Protein AF-A0A1S9CUL9-F1 (afdb_monomer)

Sequence (67 aa):
MHFKTDNKGLFASSLEQFSSEQWLLKNVTLDLHNDSRISDNIMTEYEKKFSELGFTINRLEAIPNKK

Structure (mmCIF, N/CA/C/O backbone):
data_AF-A0A1S9CUL9-F1
#
_entry.id   AF-A0A1S9CUL9-F1
#
loop_
_atom_site.group_PDB
_atom_site.id
_atom_site.type_symbol
_atom_site.label_atom_id
_atom_site.label_alt_id
_atom_site.label_comp_id
_atom_site.label_asym_id
_atom_site.label_entity_id
_atom_site.label_seq_id
_atom_site.pdbx_PDB_ins_code
_atom_site.Cartn_x
_atom_site.Cartn_y
_atom_site.Cartn_z
_atom_site.occupancy
_atom_site.B_iso_or_equiv
_atom_site.auth_seq_id
_atom_site.auth_comp_id
_atom_sit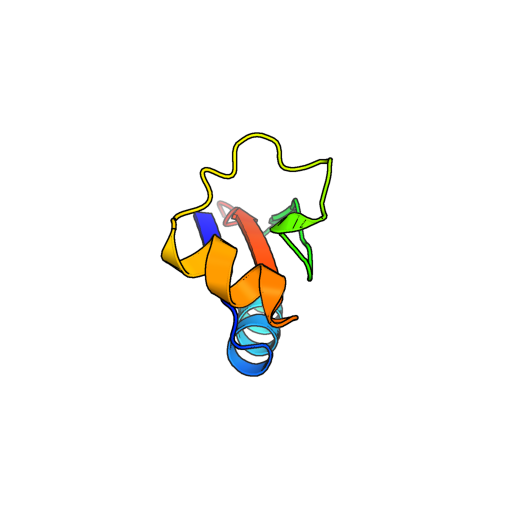e.auth_asym_id
_atom_site.auth_atom_id
_atom_site.pdbx_PDB_model_num
ATOM 1 N N . MET A 1 1 ? -2.741 9.112 6.813 1.00 90.06 1 MET A N 1
ATOM 2 C CA . MET A 1 1 ? -1.397 8.604 6.473 1.00 90.06 1 MET A CA 1
ATOM 3 C C . MET A 1 1 ? -1.436 8.065 5.056 1.00 90.06 1 MET A C 1
ATOM 5 O O . MET A 1 1 ? -2.384 7.363 4.728 1.00 90.06 1 MET A O 1
ATOM 9 N N . HIS A 1 2 ? -0.449 8.403 4.228 1.00 93.38 2 HIS A N 1
ATOM 10 C CA . HIS A 1 2 ? -0.326 7.868 2.870 1.00 93.38 2 HIS A CA 1
ATOM 11 C C . HIS A 1 2 ? 0.737 6.774 2.877 1.00 93.38 2 HIS A C 1
ATOM 13 O O . HIS A 1 2 ? 1.843 7.008 3.359 1.00 93.38 2 HIS A O 1
ATOM 19 N N . PHE A 1 3 ? 0.401 5.596 2.362 1.00 94.38 3 PHE A N 1
ATOM 20 C CA . PHE A 1 3 ? 1.315 4.463 2.290 1.00 94.38 3 PHE A CA 1
ATOM 21 C C . PHE A 1 3 ? 1.365 3.945 0.856 1.00 94.38 3 PHE A C 1
ATOM 23 O O . PHE A 1 3 ? 0.316 3.700 0.258 1.00 94.38 3 PHE A O 1
ATOM 30 N N . LYS A 1 4 ? 2.572 3.794 0.304 1.00 92.69 4 LYS A N 1
ATOM 31 C CA . LYS A 1 4 ? 2.801 3.178 -1.004 1.00 92.69 4 LYS A CA 1
ATOM 32 C C . LYS A 1 4 ? 4.004 2.243 -0.959 1.00 92.69 4 LYS A C 1
ATOM 34 O O . LYS A 1 4 ? 4.999 2.562 -0.314 1.00 92.69 4 LYS A O 1
ATOM 39 N N . THR A 1 5 ? 3.903 1.097 -1.625 1.00 92.50 5 THR A N 1
ATOM 40 C CA . THR A 1 5 ? 4.986 0.113 -1.734 1.00 92.50 5 THR A CA 1
ATOM 41 C C . THR A 1 5 ? 4.795 -0.781 -2.960 1.00 92.50 5 THR A C 1
ATOM 43 O O . THR A 1 5 ? 3.678 -1.149 -3.327 1.00 92.50 5 THR A O 1
ATOM 46 N N . ASP A 1 6 ? 5.904 -1.150 -3.585 1.00 91.00 6 ASP A N 1
ATOM 47 C CA . ASP A 1 6 ? 6.023 -2.161 -4.637 1.00 91.00 6 ASP A CA 1
ATOM 48 C C . ASP A 1 6 ? 6.054 -3.601 -4.077 1.00 91.00 6 ASP A C 1
ATOM 50 O O . ASP A 1 6 ? 5.831 -4.573 -4.801 1.00 91.00 6 ASP A O 1
ATOM 54 N N . ASN A 1 7 ? 6.255 -3.768 -2.765 1.00 93.38 7 ASN A N 1
ATOM 55 C CA . ASN A 1 7 ? 6.256 -5.072 -2.114 1.00 93.38 7 ASN A CA 1
ATOM 56 C C . ASN A 1 7 ? 4.832 -5.516 -1.734 1.00 93.38 7 ASN A C 1
ATOM 58 O O . ASN A 1 7 ? 4.239 -5.043 -0.762 1.00 93.38 7 ASN A O 1
ATOM 62 N N . LYS A 1 8 ? 4.303 -6.500 -2.470 1.00 92.44 8 LYS A N 1
ATOM 63 C CA . LYS A 1 8 ? 2.952 -7.049 -2.259 1.00 92.44 8 LYS A CA 1
ATOM 64 C C . LYS A 1 8 ? 2.746 -7.669 -0.871 1.00 92.44 8 LYS A C 1
ATOM 66 O O . LYS A 1 8 ? 1.664 -7.530 -0.309 1.00 92.44 8 LYS A O 1
ATOM 71 N N . GLY A 1 9 ? 3.762 -8.329 -0.310 1.00 96.19 9 GLY A N 1
ATOM 72 C CA . GLY A 1 9 ? 3.674 -8.953 1.016 1.00 96.19 9 GLY A CA 1
ATOM 73 C C . GLY A 1 9 ? 3.589 -7.913 2.132 1.00 96.19 9 GLY A C 1
ATOM 74 O O . GLY A 1 9 ? 2.735 -8.011 3.011 1.00 96.19 9 GLY A O 1
ATOM 75 N N . LEU A 1 10 ? 4.414 -6.866 2.040 1.00 96.50 10 LEU A N 1
ATOM 76 C CA . LEU A 1 10 ? 4.352 -5.735 2.964 1.00 96.50 10 LEU A CA 1
ATOM 77 C C . LEU A 1 10 ? 3.005 -5.007 2.860 1.00 96.50 10 LEU A C 1
ATOM 79 O O . LEU A 1 10 ? 2.427 -4.637 3.882 1.00 96.50 10 LEU A O 1
ATOM 83 N N . PHE A 1 11 ? 2.485 -4.830 1.642 1.00 97.12 11 PHE A N 1
ATOM 84 C CA . PHE A 1 11 ? 1.188 -4.194 1.426 1.00 97.12 11 PHE A CA 1
ATOM 85 C C . PHE A 1 11 ? 0.038 -4.984 2.059 1.00 97.12 11 PHE A C 1
ATOM 87 O O . PHE A 1 11 ? -0.773 -4.403 2.779 1.00 97.12 11 PHE A O 1
ATOM 94 N N . ALA A 1 12 ? -0.000 -6.303 1.848 1.00 97.25 12 ALA A N 1
ATOM 95 C CA . ALA A 1 12 ? -1.009 -7.179 2.439 1.00 97.25 12 ALA A CA 1
ATOM 96 C C . ALA A 1 12 ? -0.967 -7.149 3.976 1.00 97.25 12 ALA A C 1
ATOM 98 O O . ALA A 1 12 ? -1.988 -6.892 4.609 1.00 97.25 12 ALA A O 1
ATOM 99 N N . SER A 1 13 ? 0.222 -7.305 4.570 1.00 97.69 13 SER A N 1
ATOM 100 C CA . SER A 1 13 ? 0.394 -7.245 6.028 1.00 97.69 13 SER A CA 1
ATOM 101 C C . SER A 1 13 ? -0.027 -5.888 6.608 1.00 97.69 13 SER A C 1
ATOM 103 O O . SER A 1 13 ? -0.659 -5.826 7.662 1.00 97.69 13 SER A O 1
ATOM 105 N N . SER A 1 14 ? 0.248 -4.796 5.890 1.00 97.12 14 SER A N 1
ATOM 106 C CA . SER A 1 14 ? -0.155 -3.448 6.306 1.00 97.12 14 SER A CA 1
ATOM 107 C C . SER A 1 14 ? -1.679 -3.265 6.271 1.00 97.12 14 SER A C 1
ATOM 109 O O . SER A 1 14 ? -2.245 -2.678 7.190 1.00 97.12 14 SER A O 1
ATOM 111 N N . LEU A 1 15 ? -2.366 -3.787 5.245 1.00 96.88 15 LEU A N 1
ATOM 112 C CA . LEU A 1 15 ? -3.834 -3.771 5.169 1.00 96.88 15 LEU A CA 1
ATOM 113 C C . LEU A 1 15 ? -4.470 -4.513 6.350 1.00 96.88 15 LEU A C 1
ATOM 115 O O . LEU A 1 15 ? -5.400 -3.990 6.967 1.00 96.88 15 LEU A O 1
ATOM 119 N N . GLU A 1 16 ? -3.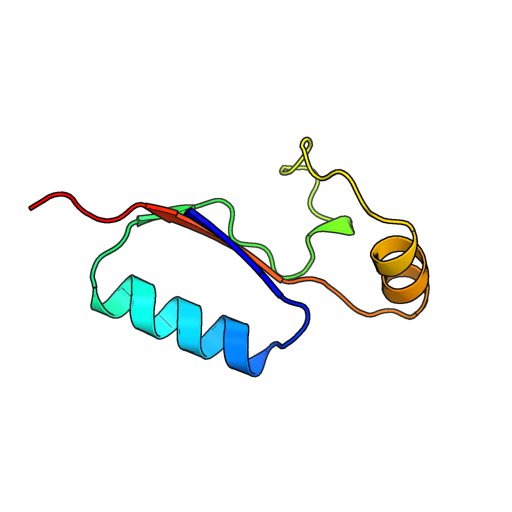954 -5.701 6.672 1.00 97.19 16 GLU A N 1
ATOM 120 C CA . GLU A 1 16 ? -4.412 -6.490 7.820 1.00 97.19 16 GLU A CA 1
ATOM 121 C C . GLU A 1 16 ? -4.237 -5.716 9.126 1.00 97.19 16 GLU A C 1
ATOM 123 O O . GLU A 1 16 ? -5.187 -5.594 9.902 1.00 97.19 16 GLU A O 1
ATOM 128 N N . GLN A 1 17 ? -3.059 -5.122 9.338 1.00 96.50 17 GLN A N 1
ATOM 129 C CA . GLN A 1 17 ? -2.776 -4.341 10.536 1.00 96.50 17 GLN A CA 1
ATOM 130 C C . GLN A 1 17 ? -3.730 -3.147 10.671 1.00 96.50 17 GLN A C 1
ATOM 132 O O . GLN A 1 17 ? -4.400 -3.016 11.697 1.00 96.50 17 GLN A O 1
ATOM 137 N N . PHE A 1 18 ? -3.857 -2.307 9.640 1.00 95.81 18 PHE A N 1
ATOM 138 C CA . PHE A 1 18 ? -4.741 -1.137 9.695 1.00 95.81 18 PHE A CA 1
ATOM 139 C C . PHE A 1 18 ? -6.205 -1.529 9.913 1.00 95.81 18 PHE A C 1
ATOM 141 O O . PHE A 1 18 ? -6.912 -0.875 10.682 1.00 95.81 18 PHE A O 1
ATOM 148 N N . SER A 1 19 ? -6.655 -2.614 9.280 1.00 94.31 19 SER A N 1
ATOM 149 C CA . SER A 1 19 ? -7.999 -3.144 9.499 1.00 94.31 19 SER A CA 1
ATOM 150 C C . SER A 1 19 ? -8.186 -3.647 10.935 1.00 94.31 19 SER A C 1
ATOM 152 O O . SER A 1 19 ? -9.243 -3.415 11.522 1.00 94.31 19 SER A O 1
ATOM 154 N N . SER A 1 20 ? -7.178 -4.306 11.518 1.00 96.12 20 SER A N 1
ATOM 155 C CA . SER A 1 20 ? -7.221 -4.810 12.900 1.00 96.12 20 SER A CA 1
ATOM 156 C C . SER A 1 20 ? -7.330 -3.680 13.929 1.00 96.12 20 SER A C 1
ATOM 158 O O . SER A 1 20 ? -8.051 -3.796 14.919 1.00 96.12 20 SER A O 1
ATOM 160 N N . GLU A 1 21 ? -6.693 -2.544 13.645 1.00 94.94 21 GLU A N 1
ATOM 161 C CA . GLU A 1 21 ? -6.748 -1.335 14.464 1.00 94.94 21 GLU A CA 1
ATOM 162 C C . GLU A 1 21 ? -7.999 -0.477 14.182 1.00 94.94 21 GLU A C 1
ATOM 164 O O . GLU A 1 21 ? -8.157 0.600 14.758 1.00 94.94 21 GLU A O 1
ATOM 169 N N . GLN A 1 22 ? -8.904 -0.938 13.309 1.00 95.38 22 GLN A N 1
ATOM 170 C CA . GLN A 1 22 ? -10.123 -0.230 12.898 1.00 95.38 22 GLN A CA 1
ATOM 171 C C . GLN A 1 22 ? -9.854 1.132 12.242 1.00 95.38 22 GLN A C 1
ATOM 173 O O . GLN A 1 22 ? -10.670 2.052 12.341 1.00 95.38 22 GLN A O 1
ATOM 178 N N . TRP A 1 23 ? -8.716 1.284 11.564 1.00 96.19 23 TRP A N 1
ATOM 179 C CA . TRP A 1 23 ? -8.452 2.477 10.768 1.00 96.19 23 TRP A CA 1
ATOM 180 C C . TRP A 1 23 ? -9.345 2.472 9.527 1.00 96.19 23 TRP A C 1
ATOM 182 O O . TRP A 1 23 ? -9.610 1.434 8.919 1.00 96.19 23 TRP A O 1
ATOM 192 N N . LEU A 1 24 ? -9.782 3.657 9.108 1.00 95.88 24 LEU A N 1
ATOM 193 C CA . LEU A 1 24 ? -10.513 3.812 7.860 1.00 95.88 24 LEU A CA 1
ATOM 194 C C . LEU A 1 24 ? -9.527 3.811 6.691 1.00 95.88 24 LEU A C 1
ATOM 196 O O . LEU A 1 24 ? -8.680 4.700 6.5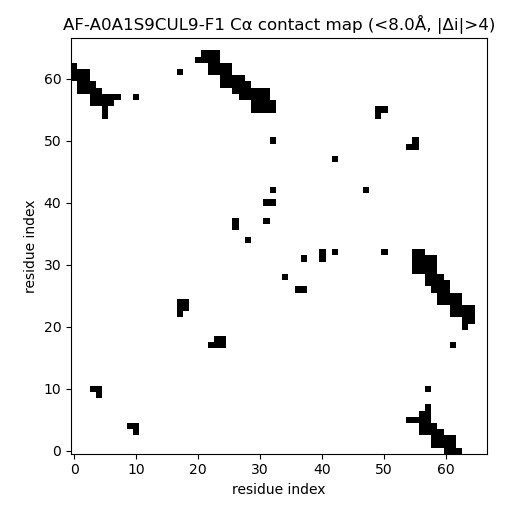80 1.00 95.88 24 LEU A O 1
ATOM 200 N N . LEU A 1 25 ? -9.670 2.828 5.806 1.00 95.94 25 LEU A N 1
ATOM 201 C CA . LEU A 1 25 ? -8.904 2.721 4.570 1.00 95.94 25 LEU A CA 1
ATOM 202 C C . LEU A 1 25 ? -9.634 3.423 3.419 1.00 95.94 25 LEU A C 1
ATOM 204 O O . LEU A 1 25 ? -10.823 3.202 3.193 1.00 95.94 25 LEU A O 1
ATOM 208 N N . LYS A 1 26 ? -8.917 4.264 2.675 1.00 94.44 26 LYS A N 1
ATOM 209 C CA . LYS A 1 26 ? -9.399 4.985 1.489 1.00 94.44 26 LYS A CA 1
ATOM 210 C C . LYS A 1 26 ? -8.399 4.874 0.345 1.00 94.44 26 LYS A C 1
ATOM 212 O O . LYS A 1 26 ? -7.228 4.577 0.568 1.00 94.44 26 LYS A O 1
ATOM 217 N N . ASN A 1 27 ? -8.871 5.132 -0.877 1.00 93.56 27 ASN A N 1
ATOM 218 C CA . ASN A 1 27 ? -8.043 5.236 -2.086 1.00 93.56 27 ASN A CA 1
ATOM 219 C C . ASN A 1 27 ? -7.048 4.070 -2.240 1.00 93.56 27 ASN A C 1
ATOM 221 O O . ASN A 1 27 ? -5.870 4.276 -2.538 1.00 93.56 27 ASN A O 1
ATOM 225 N N . VAL A 1 28 ? -7.532 2.850 -1.977 1.00 95.06 28 VAL A N 1
ATOM 226 C CA . VAL A 1 28 ? -6.750 1.617 -2.103 1.00 95.06 28 VAL A CA 1
ATOM 227 C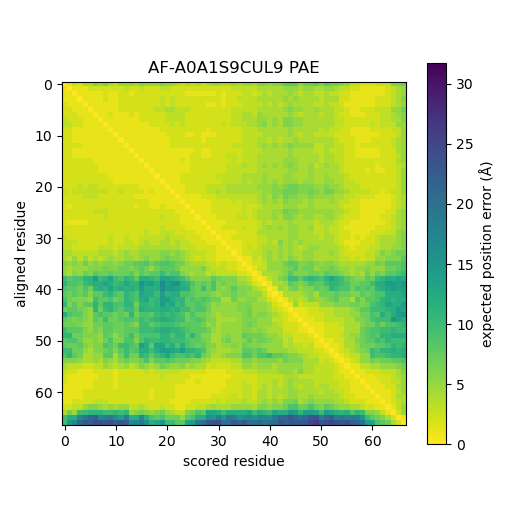 C . VAL A 1 28 ? -6.63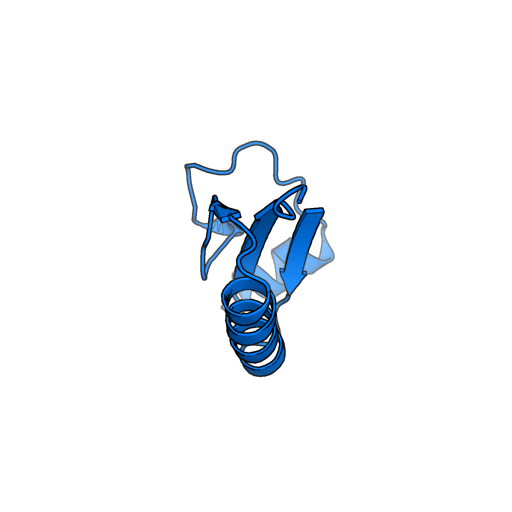0 1.258 -3.581 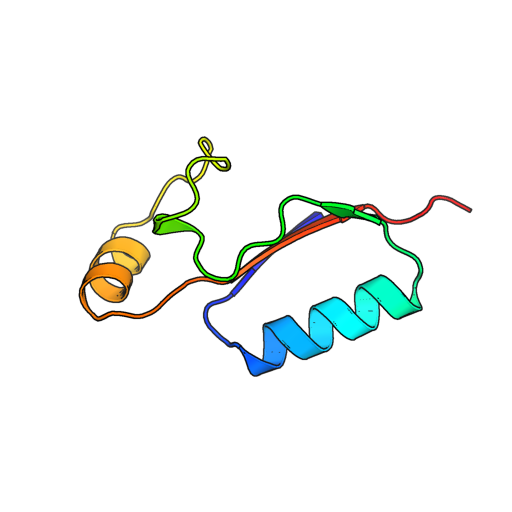1.00 95.06 28 VAL A C 1
ATOM 229 O O . VAL A 1 28 ? -7.637 1.169 -4.291 1.00 95.06 28 VAL A O 1
ATOM 232 N N . THR A 1 29 ? -5.399 1.042 -4.031 1.00 94.06 29 THR A N 1
ATOM 233 C CA . THR A 1 29 ? -5.074 0.598 -5.386 1.00 94.06 29 THR A CA 1
ATOM 234 C C . THR A 1 29 ? -3.885 -0.353 -5.378 1.00 94.06 29 THR A C 1
ATOM 236 O O . THR A 1 29 ? -2.975 -0.220 -4.558 1.00 94.06 29 THR A O 1
ATOM 239 N N . LEU A 1 30 ? -3.904 -1.316 -6.298 1.00 93.25 30 LEU A N 1
ATOM 240 C CA . LEU A 1 30 ? -2.792 -2.237 -6.556 1.00 93.25 30 LEU A CA 1
ATOM 241 C C . LEU A 1 30 ? -1.895 -1.764 -7.710 1.00 93.25 30 LEU A C 1
ATOM 243 O O . LEU A 1 30 ? -0.880 -2.388 -8.024 1.00 93.25 30 LEU A O 1
ATOM 247 N N . ASP A 1 31 ? -2.295 -0.668 -8.350 1.00 91.12 31 ASP A N 1
ATOM 248 C CA . ASP A 1 31 ? -1.588 -0.057 -9.458 1.00 91.12 31 ASP A CA 1
ATOM 249 C C . ASP A 1 31 ? -1.789 1.458 -9.426 1.00 91.12 31 ASP A C 1
ATOM 251 O O . ASP A 1 31 ? -2.719 2.022 -10.003 1.00 91.12 31 ASP A O 1
ATOM 255 N N . LEU A 1 32 ? -0.914 2.119 -8.677 1.00 90.50 32 LEU A N 1
ATOM 256 C CA . LEU A 1 32 ? -0.924 3.560 -8.485 1.00 90.50 32 LEU A CA 1
ATOM 257 C C . LEU A 1 32 ? -0.754 4.332 -9.797 1.00 90.50 32 LEU A C 1
ATOM 259 O O . LEU A 1 32 ? -1.323 5.410 -9.936 1.00 90.50 32 LEU A O 1
ATOM 263 N N . HIS A 1 33 ? 0.028 3.816 -10.744 1.00 85.81 33 HIS A N 1
ATOM 264 C CA . HIS A 1 33 ? 0.333 4.544 -11.975 1.00 85.81 33 HIS A CA 1
ATOM 265 C C . HIS A 1 33 ? -0.825 4.521 -12.970 1.00 85.81 33 HIS A C 1
ATOM 267 O O . HIS A 1 33 ? -0.963 5.460 -13.750 1.00 85.81 33 HIS A O 1
ATOM 273 N N . ASN A 1 34 ? -1.673 3.493 -12.904 1.00 86.31 34 ASN A N 1
ATOM 274 C CA . ASN A 1 34 ? -2.841 3.356 -13.772 1.00 86.31 34 ASN A CA 1
ATOM 275 C C . ASN A 1 34 ? -4.166 3.762 -13.100 1.00 86.31 34 ASN A C 1
ATOM 277 O O . ASN A 1 34 ? -5.219 3.714 -13.737 1.00 86.31 34 ASN A O 1
ATOM 281 N N . ASP A 1 35 ? -4.151 4.188 -11.833 1.00 86.75 35 ASP A N 1
ATOM 282 C CA . ASP A 1 35 ? -5.361 4.619 -11.131 1.00 86.75 35 ASP A CA 1
ATOM 283 C C . ASP A 1 35 ? -5.695 6.092 -11.401 1.00 86.75 35 ASP A C 1
ATOM 285 O O . ASP A 1 35 ? -5.166 7.010 -10.771 1.00 86.75 35 ASP A O 1
ATOM 289 N N . SER A 1 36 ? -6.661 6.319 -12.293 1.00 83.56 36 SER A N 1
ATOM 290 C CA . SER A 1 36 ? -7.129 7.656 -12.674 1.00 83.56 36 SER A CA 1
ATOM 291 C C . SER A 1 36 ? -7.750 8.465 -11.528 1.00 83.56 36 SER A C 1
ATOM 293 O O . SER A 1 36 ? -7.983 9.662 -11.684 1.00 83.56 36 SER A O 1
ATOM 295 N N . ARG A 1 37 ? -8.063 7.838 -10.384 1.00 85.38 37 ARG A N 1
ATOM 296 C CA . ARG A 1 37 ? -8.611 8.525 -9.201 1.00 85.38 37 ARG A CA 1
ATOM 297 C C . ARG A 1 37 ? -7.529 9.262 -8.412 1.00 85.38 37 ARG A C 1
ATOM 299 O O . ARG A 1 37 ? -7.861 10.103 -7.581 1.00 85.38 37 ARG A O 1
ATOM 306 N N . ILE A 1 38 ? -6.253 8.944 -8.642 1.00 80.75 38 ILE A N 1
ATOM 307 C CA . ILE A 1 38 ? -5.122 9.486 -7.886 1.00 80.75 38 ILE A CA 1
ATOM 308 C C . ILE A 1 38 ? -4.331 10.443 -8.778 1.00 80.75 38 ILE A C 1
ATOM 310 O O . ILE A 1 38 ? -3.324 10.087 -9.380 1.00 80.75 38 ILE A O 1
ATOM 314 N N . SER A 1 39 ? -4.795 11.690 -8.852 1.00 71.12 39 SER A N 1
ATOM 315 C CA . SER A 1 39 ? -4.191 12.732 -9.694 1.00 71.12 39 SER A CA 1
ATOM 316 C C . SER A 1 39 ? -2.965 13.413 -9.076 1.00 71.12 39 SER A C 1
ATOM 318 O O . SER A 1 39 ? -2.221 14.076 -9.787 1.00 71.12 39 SER A O 1
ATOM 320 N N . ASP A 1 40 ? -2.752 13.267 -7.766 1.00 70.56 40 ASP A N 1
ATOM 321 C CA . ASP A 1 40 ? -1.666 13.924 -7.016 1.00 70.56 40 ASP A CA 1
ATOM 322 C C . ASP A 1 40 ? -0.413 13.035 -6.874 1.00 70.56 40 ASP A C 1
ATOM 324 O O . ASP A 1 40 ? 0.378 13.153 -5.938 1.00 70.56 40 ASP A O 1
ATOM 328 N N . ASN A 1 41 ? -0.242 12.064 -7.774 1.00 75.50 41 ASN A N 1
ATOM 329 C CA . ASN A 1 41 ? 0.938 11.211 -7.769 1.00 75.50 41 ASN A CA 1
ATOM 330 C C . ASN A 1 41 ? 2.048 11.834 -8.622 1.00 75.50 41 ASN A C 1
ATOM 332 O O . ASN A 1 41 ? 2.077 11.669 -9.842 1.00 75.50 41 ASN A O 1
ATOM 336 N N . ILE A 1 42 ? 2.993 12.516 -7.975 1.00 75.50 42 ILE A N 1
ATOM 337 C CA . ILE A 1 42 ? 4.242 12.919 -8.626 1.00 75.50 42 ILE A CA 1
ATOM 338 C C . ILE A 1 42 ? 5.123 11.675 -8.749 1.00 75.50 42 ILE A C 1
ATOM 340 O O . ILE A 1 42 ? 5.767 11.250 -7.789 1.00 75.50 42 ILE A O 1
ATOM 344 N N . MET A 1 43 ? 5.111 11.079 -9.939 1.00 77.75 43 MET A N 1
ATOM 345 C CA . MET A 1 43 ? 5.952 9.937 -10.273 1.00 77.75 43 MET A CA 1
ATOM 346 C C . MET A 1 43 ? 7.411 10.381 -10.367 1.00 77.75 43 MET A C 1
ATOM 348 O O . MET A 1 43 ? 7.752 11.299 -11.113 1.00 77.75 43 MET A O 1
ATOM 352 N N . THR A 1 44 ? 8.282 9.716 -9.619 1.00 80.00 44 THR A N 1
ATOM 353 C CA . THR A 1 44 ? 9.727 9.917 -9.754 1.00 80.00 44 THR A CA 1
ATOM 354 C C . THR A 1 44 ? 10.263 9.207 -11.002 1.00 80.00 44 THR A C 1
ATOM 356 O O . THR A 1 44 ? 9.674 8.243 -11.493 1.00 80.00 44 THR A O 1
ATOM 359 N N . GLU A 1 45 ? 11.430 9.625 -11.494 1.00 79.81 45 GLU A N 1
ATOM 360 C CA . GLU A 1 45 ? 12.102 8.963 -12.628 1.00 79.81 45 GLU A CA 1
ATOM 361 C C . GLU A 1 45 ? 12.403 7.477 -12.371 1.00 79.81 45 GLU A C 1
ATOM 363 O O . GLU A 1 45 ? 12.441 6.672 -13.302 1.00 79.81 45 GLU A O 1
ATOM 368 N N . TYR A 1 46 ? 12.600 7.099 -11.105 1.00 78.88 46 TYR A N 1
ATOM 369 C CA . TYR A 1 46 ? 12.752 5.702 -10.715 1.00 78.88 46 TYR A CA 1
ATOM 370 C C . TYR A 1 46 ? 11.444 4.934 -10.939 1.00 78.88 46 TYR A C 1
ATOM 372 O O . TYR A 1 46 ? 11.426 3.953 -11.673 1.00 78.88 46 TYR A O 1
ATOM 380 N N . GLU A 1 47 ? 10.330 5.417 -10.388 1.00 75.12 47 GLU A N 1
ATOM 381 C CA . GLU A 1 47 ? 9.018 4.768 -10.521 1.00 75.12 47 GLU A CA 1
ATOM 382 C C . GLU A 1 47 ? 8.575 4.651 -11.988 1.00 75.12 47 GLU A C 1
ATOM 384 O O . GLU A 1 47 ? 8.018 3.629 -12.379 1.00 75.12 47 GLU A O 1
ATOM 389 N N . LYS A 1 48 ? 8.912 5.637 -12.831 1.00 78.50 48 LYS A N 1
ATOM 390 C CA . LYS A 1 48 ? 8.635 5.593 -14.273 1.00 78.50 48 LYS A CA 1
ATOM 391 C C . LYS A 1 48 ? 9.307 4.408 -14.968 1.00 78.50 48 LYS A C 1
ATOM 393 O O . LYS A 1 48 ? 8.635 3.635 -15.645 1.00 78.50 48 LYS A O 1
ATOM 398 N N . LYS A 1 49 ? 10.615 4.224 -14.752 1.00 80.44 49 LYS A N 1
ATOM 399 C CA . LYS A 1 49 ? 11.376 3.109 -15.342 1.00 80.44 49 LYS A CA 1
ATOM 400 C C . LYS A 1 49 ? 10.859 1.748 -14.882 1.00 80.44 49 LYS A C 1
ATOM 402 O O . LYS A 1 49 ? 10.841 0.804 -15.660 1.00 80.44 49 LYS A O 1
ATOM 407 N N . PHE A 1 50 ? 10.454 1.635 -13.619 1.00 77.00 50 PHE A N 1
ATOM 408 C CA . PHE A 1 50 ? 9.955 0.377 -13.062 1.00 77.00 50 PHE A CA 1
ATOM 409 C C . PHE A 1 50 ? 8.526 0.066 -13.516 1.00 77.00 50 PHE A C 1
ATOM 411 O O . PHE A 1 50 ? 8.226 -1.090 -13.814 1.00 77.00 50 PHE A O 1
ATOM 418 N N . SER A 1 51 ? 7.680 1.086 -13.663 1.00 77.81 51 SER A N 1
ATOM 419 C CA . SER A 1 51 ? 6.346 0.947 -14.252 1.00 77.81 51 SER A CA 1
ATOM 420 C C . SER A 1 51 ? 6.418 0.430 -15.696 1.00 77.81 51 SER A C 1
ATOM 422 O O . SER A 1 51 ? 5.712 -0.511 -16.056 1.00 77.81 51 SER A O 1
ATOM 424 N N . GLU A 1 52 ? 7.360 0.939 -16.499 1.00 77.56 52 GLU A N 1
ATOM 425 C CA . GLU A 1 52 ? 7.621 0.456 -17.869 1.00 77.56 52 GLU A CA 1
ATOM 426 C C . GLU A 1 52 ? 8.090 -1.013 -17.920 1.00 77.56 52 GLU A C 1
ATOM 428 O O . GLU A 1 52 ? 7.875 -1.703 -18.915 1.00 77.56 52 GLU A O 1
ATOM 433 N N . LEU A 1 53 ? 8.685 -1.516 -16.833 1.00 80.62 53 LEU A N 1
ATOM 434 C CA . LEU A 1 53 ? 9.097 -2.915 -16.671 1.00 80.62 53 LEU A CA 1
ATOM 435 C C . LEU A 1 53 ? 7.985 -3.811 -16.088 1.00 80.62 53 LEU A C 1
ATOM 437 O O . LEU A 1 53 ? 8.219 -4.992 -15.834 1.00 80.62 53 LEU A O 1
ATOM 441 N N . GLY A 1 54 ? 6.779 -3.270 -15.881 1.00 77.31 54 GLY A N 1
ATOM 442 C CA . GLY A 1 54 ? 5.616 -3.998 -15.370 1.00 77.31 54 GLY A CA 1
ATOM 443 C C . GLY A 1 54 ? 5.542 -4.097 -13.843 1.00 77.31 54 GLY A C 1
ATOM 444 O O . GLY A 1 54 ? 4.723 -4.859 -13.323 1.00 77.31 54 GLY A O 1
ATOM 445 N N . PHE A 1 55 ? 6.372 -3.351 -13.107 1.00 82.75 55 PHE A N 1
ATOM 446 C CA . PHE A 1 55 ? 6.271 -3.281 -11.651 1.00 82.75 55 PHE A CA 1
ATOM 447 C C . PHE A 1 55 ? 5.189 -2.281 -11.247 1.00 82.75 55 PHE A C 1
ATOM 449 O O . PHE A 1 55 ? 5.277 -1.092 -11.547 1.00 82.75 55 PHE A O 1
ATOM 456 N N . THR A 1 56 ? 4.171 -2.763 -10.534 1.00 89.06 56 THR A N 1
ATOM 457 C CA . THR A 1 56 ? 3.101 -1.914 -10.009 1.00 89.06 56 THR A CA 1
ATOM 458 C C . THR A 1 56 ? 3.416 -1.453 -8.592 1.00 89.06 56 THR A C 1
ATOM 460 O O . THR A 1 56 ? 4.013 -2.176 -7.791 1.00 89.06 56 THR A O 1
ATOM 463 N N . ILE A 1 57 ? 2.978 -0.240 -8.263 1.00 91.25 57 ILE A N 1
ATOM 464 C CA . ILE A 1 57 ? 3.053 0.292 -6.903 1.00 91.25 57 ILE A CA 1
ATOM 465 C C . ILE A 1 57 ? 1.666 0.208 -6.287 1.00 91.25 57 ILE A C 1
ATOM 467 O O . ILE A 1 57 ? 0.711 0.780 -6.807 1.00 91.25 57 ILE A O 1
ATOM 471 N N . ASN A 1 58 ? 1.559 -0.476 -5.153 1.00 94.69 58 ASN A N 1
ATOM 472 C CA . ASN A 1 58 ? 0.329 -0.517 -4.377 1.00 94.69 58 ASN A CA 1
ATOM 473 C C . ASN A 1 58 ? 0.280 0.709 -3.461 1.00 94.69 58 ASN A C 1
ATOM 475 O O . ASN A 1 58 ? 1.304 1.108 -2.901 1.00 94.69 58 ASN A O 1
ATOM 479 N N . ARG A 1 59 ? -0.899 1.304 -3.278 1.00 95.00 59 ARG A N 1
ATOM 480 C CA . ARG A 1 59 ? -1.096 2.484 -2.426 1.00 95.00 59 ARG A CA 1
ATOM 481 C C . ARG A 1 59 ? -2.396 2.389 -1.643 1.00 95.00 59 ARG A C 1
ATOM 483 O O . ARG A 1 59 ? -3.386 1.850 -2.126 1.00 95.00 59 ARG A O 1
ATOM 490 N N . LEU A 1 60 ? -2.396 2.968 -0.447 1.00 95.62 60 LEU A N 1
ATOM 491 C CA . LEU A 1 60 ? -3.592 3.233 0.344 1.00 95.62 60 LEU A CA 1
ATOM 492 C C . LEU A 1 60 ? -3.465 4.544 1.127 1.00 95.62 60 LEU A C 1
ATOM 494 O O . LEU A 1 60 ? -2.368 5.060 1.368 1.00 95.62 60 LEU A O 1
ATOM 498 N N . GLU A 1 61 ? -4.605 5.052 1.577 1.00 95.44 61 GLU A N 1
ATOM 499 C CA . GLU A 1 61 ? -4.706 6.068 2.618 1.00 95.44 61 GLU A CA 1
ATOM 500 C C . GLU A 1 61 ? -5.326 5.449 3.865 1.00 95.44 61 GLU A C 1
ATOM 502 O O . GLU A 1 61 ? -6.458 4.975 3.827 1.00 95.44 61 GLU A O 1
ATO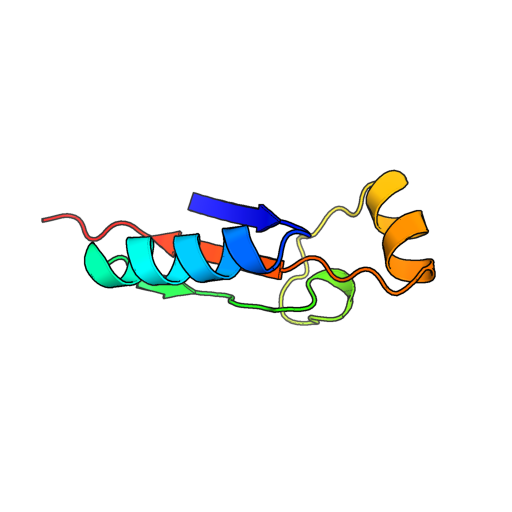M 507 N N . ALA A 1 62 ? -4.592 5.469 4.975 1.00 96.25 62 ALA A N 1
ATOM 508 C CA . ALA A 1 62 ? -5.075 4.983 6.261 1.00 96.25 62 ALA A CA 1
ATOM 509 C C . ALA A 1 62 ? -5.358 6.170 7.189 1.00 96.25 62 ALA A C 1
ATOM 511 O O . ALA A 1 62 ? -4.502 7.044 7.388 1.00 96.25 62 ALA A O 1
ATOM 512 N N . ILE A 1 63 ? -6.565 6.215 7.747 1.00 96.19 63 ILE A N 1
ATOM 513 C CA . ILE A 1 63 ? -7.018 7.257 8.669 1.00 96.19 63 ILE A CA 1
ATOM 514 C C . ILE A 1 63 ? -7.262 6.594 10.031 1.00 96.19 63 ILE A C 1
ATOM 516 O O . ILE A 1 63 ? -8.187 5.787 10.136 1.00 96.19 63 ILE A O 1
ATOM 520 N N . PRO A 1 64 ? -6.458 6.908 11.065 1.00 93.44 64 PRO A N 1
ATOM 521 C CA . PRO A 1 64 ? -6.653 6.339 12.390 1.00 93.44 64 PRO A CA 1
ATOM 522 C C . PRO A 1 64 ? -8.012 6.749 12.942 1.00 93.44 64 PRO A C 1
ATOM 524 O O . PRO A 1 64 ? -8.409 7.916 12.849 1.00 93.44 64 PRO A O 1
ATOM 527 N N . ASN A 1 65 ? -8.718 5.787 13.527 1.00 86.69 65 ASN A N 1
ATOM 528 C CA . ASN A 1 65 ? -9.941 6.084 14.247 1.00 86.69 65 ASN A CA 1
ATOM 529 C C . ASN A 1 65 ? -9.563 6.782 15.559 1.00 86.69 65 ASN A C 1
ATOM 531 O O . ASN A 1 65 ? -8.869 6.205 16.397 1.00 86.69 65 ASN A O 1
ATOM 535 N N . LYS A 1 66 ? -9.966 8.04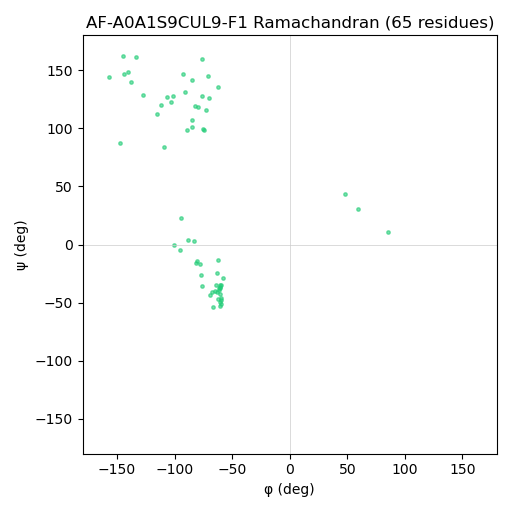5 15.723 1.00 71.06 66 LYS A N 1
ATOM 536 C CA . LYS A 1 66 ? -9.789 8.752 16.994 1.00 71.06 66 LYS A CA 1
ATOM 537 C C . LYS A 1 66 ? -10.829 8.199 17.96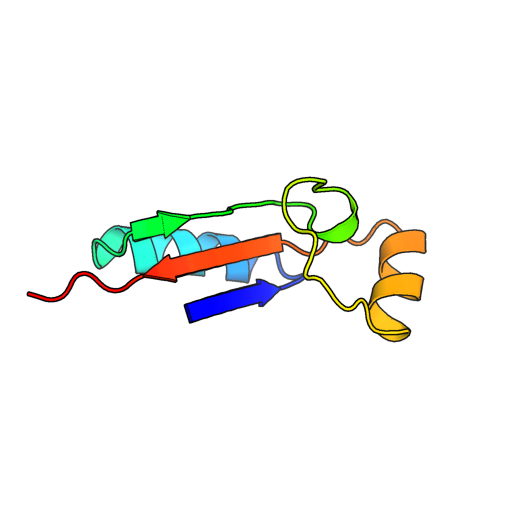6 1.00 71.06 66 LYS A C 1
ATOM 539 O O . LYS A 1 66 ? -11.994 8.577 17.876 1.00 71.06 66 LYS A O 1
ATOM 544 N N . LYS A 1 67 ? -10.414 7.271 18.829 1.00 60.59 67 LYS A N 1
ATOM 545 C CA . LYS A 1 67 ? -11.147 6.997 20.070 1.00 60.59 67 LYS A CA 1
ATOM 546 C C . LYS A 1 67 ? -11.063 8.199 21.001 1.00 60.59 67 LYS A C 1
ATOM 548 O O . LYS A 1 67 ? -10.007 8.873 20.983 1.00 60.59 67 LYS A O 1
#

Nearest PDB structures (foldseek):
  7nzj-assembly3_E  TM=8.643E-01  e=2.905E-05  Bacillus subtilis subsp. subtilis str. 168
  1yzh-assembly1_A  TM=8.599E-01  e=7.816E-05  Streptococcus pneumoniae
  8eg0-assembly1_A  TM=5.235E-01  e=5.062E-01  Homo sapiens
  5ig9-assembly3_E  TM=4.164E-01  e=4.181E+00  Microcystis aeruginosa MRC
  5ig9-assembly2_C  TM=4.090E-01  e=7.088E+00  Microcystis aeruginosa MRC

pLDDT: mean 88.34, std 8.75, range [60.59, 97.69]

Mean predicted aligned error: 4.44 Å

Radius of gyration: 12.74 Å; Cα contacts (8 Å, |Δi|>4): 90; chains: 1; bounding box: 24×23×38 Å

Secondary structure (DSSP, 8-state):
-EEEES-HHHHHHHHHHHHHTTPEEEEEES-TTT-TT-TT----HHHHHHHHTTPPPEEEEEE----

Foldseek 3Di:
DKDKDLDPVVVVVVVVVLVVQVWDKDPWDQAQPPDPVCPPDPDDPVNVVVVVVVRGMTIIDTHGDDD

Solvent-accessible surface area (backbone atoms only — not comparable to full-atom values): 4026 Å² total; per-residue (Å²): 88,81,48,74,45,66,50,66,68,62,51,53,54,48,52,53,49,41,55,73,68,56,28,51,77,41,82,71,40,72,36,50,89,78,37,86,88,55,82,86,68,83,75,49,77,65,56,51,59,39,43,78,72,71,50,48,36,26,31,36,31,45,41,78,60,85,126